Protein AF-I3VZI2-F1 (afdb_monomer_lite)

Sequence (62 aa):
MFTKSPKQKRRDALSKLINRGYRYVLLNEDKVFMAFWYEREAIPYKRRGMVLRSITELINEI

Foldseek 3Di:
DDDDDPLVVLLVVLVVCVVVQFFKFKDQPHDGPDTHNDPVVCVVVDDPRIDIDTSVVVNVVD

Organism: NCBI:txid1179814

Radius of gyration: 12.07 Å; chains: 1; bounding box: 22×20×39 Å

pLDDT: mean 88.23, std 8.33, range [53.03, 95.81]

Secondary structure (DSSP, 8-state):
-----HHHHHHHHHHHHHHTT--EEEEETTEEEEEESSHHHHGGG--TTEEEEEHHHHHHT-

Structure (mmCIF, N/CA/C/O backbone):
data_AF-I3VZI2-F1
#
_entry.id   AF-I3VZI2-F1
#
loop_
_atom_site.group_PDB
_atom_site.id
_atom_site.type_symbol
_atom_site.label_atom_id
_a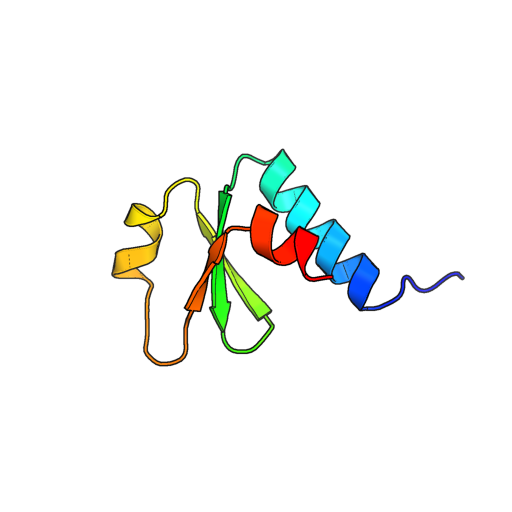tom_site.label_alt_id
_atom_site.label_comp_id
_atom_site.label_asym_id
_atom_site.label_entity_id
_atom_site.label_seq_id
_atom_site.pdbx_PDB_ins_code
_atom_site.Cartn_x
_atom_site.Cartn_y
_atom_site.Cartn_z
_atom_site.occupancy
_atom_site.B_iso_or_equiv
_atom_site.auth_seq_id
_atom_site.auth_comp_id
_atom_site.auth_asym_id
_atom_site.auth_atom_id
_atom_site.pdbx_PDB_model_num
ATOM 1 N N . MET A 1 1 ? -13.263 -2.000 26.504 1.00 58.88 1 MET A N 1
ATOM 2 C CA . MET A 1 1 ? -12.243 -2.116 25.434 1.00 58.88 1 MET A CA 1
ATOM 3 C C . MET A 1 1 ? -12.702 -1.294 24.236 1.00 58.88 1 MET A C 1
ATOM 5 O O . MET A 1 1 ? -13.724 -1.631 23.659 1.00 58.88 1 MET A O 1
ATOM 9 N N . PHE A 1 2 ? -12.010 -0.209 23.879 1.00 53.03 2 PHE A N 1
ATOM 10 C CA . PHE A 1 2 ? -12.360 0.595 22.701 1.00 53.03 2 PHE A CA 1
ATOM 11 C C . PHE A 1 2 ? -11.879 -0.114 21.430 1.00 53.03 2 PHE A C 1
ATOM 13 O O . PHE A 1 2 ? -10.700 -0.064 21.077 1.00 53.03 2 PHE A O 1
ATOM 20 N N . THR A 1 3 ? -12.772 -0.818 20.738 1.00 65.69 3 THR A N 1
ATOM 21 C CA . THR A 1 3 ? -12.469 -1.357 19.41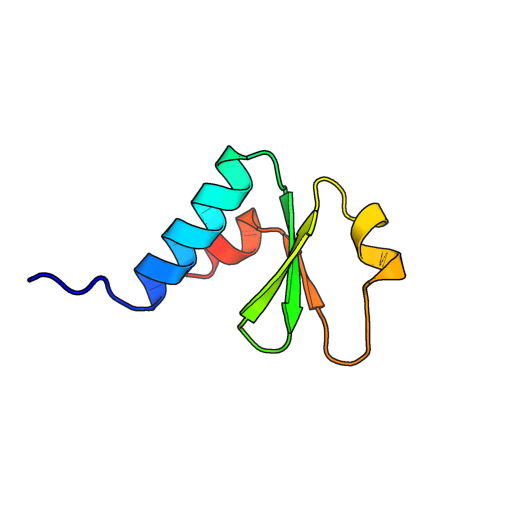0 1.00 65.69 3 THR A CA 1
ATOM 22 C C . THR A 1 3 ? -12.389 -0.202 18.420 1.00 65.69 3 THR A C 1
ATOM 24 O O . THR A 1 3 ? -13.402 0.419 18.113 1.00 65.69 3 THR A O 1
ATOM 27 N N . LYS A 1 4 ? -11.182 0.095 17.921 1.00 69.31 4 LYS A N 1
ATOM 28 C CA . LYS A 1 4 ? -10.969 1.101 16.868 1.00 69.31 4 LYS A CA 1
ATOM 29 C C . LYS A 1 4 ? -11.933 0.876 15.696 1.00 69.31 4 LYS A C 1
ATOM 31 O O . LYS A 1 4 ? -12.040 -0.256 15.211 1.00 69.31 4 LYS A O 1
ATOM 36 N N . SER A 1 5 ? -12.562 1.948 15.213 1.00 76.50 5 SER A N 1
ATOM 37 C CA . SER A 1 5 ? -13.418 1.923 14.024 1.00 76.50 5 SER A CA 1
ATOM 38 C C . SER A 1 5 ? -12.660 1.353 12.811 1.00 76.50 5 SER A C 1
ATOM 40 O O . SER A 1 5 ? -11.461 1.620 12.668 1.00 76.50 5 SER A O 1
ATOM 42 N N . PRO A 1 6 ? -13.315 0.599 11.906 1.00 80.62 6 PRO A N 1
ATOM 43 C CA . PRO A 1 6 ? -12.666 -0.021 10.744 1.00 80.62 6 PRO A CA 1
ATOM 44 C C . PRO A 1 6 ? -11.875 0.974 9.879 1.00 80.62 6 PRO A C 1
ATOM 46 O O . PRO A 1 6 ? -10.751 0.684 9.471 1.00 80.62 6 PRO A O 1
ATOM 49 N N . LYS A 1 7 ? -12.416 2.187 9.693 1.00 83.19 7 LYS A N 1
ATOM 50 C CA . LYS A 1 7 ? -11.748 3.303 9.002 1.00 83.19 7 LYS A CA 1
ATOM 51 C C . LYS A 1 7 ? -10.422 3.693 9.660 1.00 83.19 7 LYS A C 1
ATOM 53 O O . LYS A 1 7 ? -9.406 3.851 8.993 1.00 83.19 7 LYS A O 1
ATOM 58 N N . GLN A 1 8 ? -10.415 3.773 10.987 1.00 83.69 8 GLN A N 1
ATOM 59 C CA . GLN A 1 8 ? -9.249 4.182 11.763 1.00 83.69 8 GLN A CA 1
ATOM 60 C C . GLN A 1 8 ? -8.161 3.103 11.760 1.00 83.69 8 GLN A C 1
ATOM 62 O O . GLN A 1 8 ? -6.982 3.421 11.654 1.00 83.69 8 GLN A O 1
ATOM 67 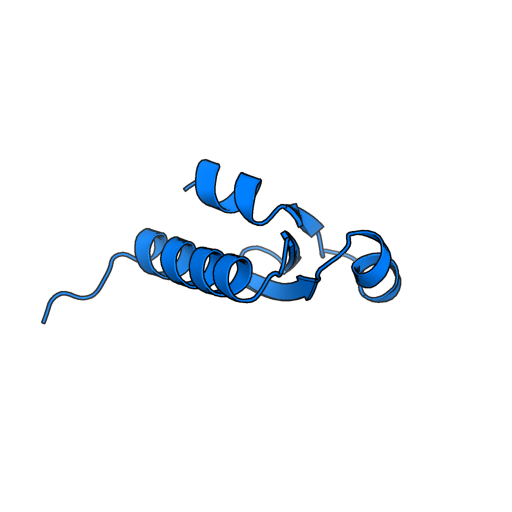N N . LYS A 1 9 ? -8.548 1.818 11.759 1.00 85.12 9 LYS A N 1
ATOM 68 C CA . LYS A 1 9 ? -7.607 0.705 11.546 1.00 85.12 9 LYS A CA 1
ATOM 69 C C . LYS A 1 9 ? -6.957 0.757 10.158 1.00 85.12 9 LYS A C 1
ATOM 71 O O . LYS A 1 9 ? -5.755 0.522 10.057 1.00 85.12 9 LYS A O 1
ATOM 76 N N . ARG A 1 10 ? -7.729 1.076 9.105 1.00 85.50 10 ARG A N 1
ATOM 77 C CA . ARG A 1 10 ? -7.211 1.228 7.730 1.00 85.50 10 ARG A CA 1
ATOM 78 C C . ARG A 1 10 ? -6.222 2.390 7.648 1.00 85.50 10 ARG A C 1
ATOM 80 O O . ARG A 1 10 ? -5.113 2.194 7.160 1.00 85.50 10 ARG A O 1
ATOM 87 N N . ARG A 1 11 ? -6.579 3.554 8.202 1.00 88.38 11 ARG A N 1
ATOM 88 C CA . ARG A 1 11 ? -5.689 4.722 8.269 1.00 88.38 11 ARG A CA 1
ATOM 89 C C . ARG A 1 11 ? -4.393 4.410 9.018 1.00 88.38 11 ARG A C 1
ATOM 91 O O . ARG A 1 11 ? -3.323 4.635 8.469 1.00 88.38 11 ARG A O 1
ATOM 98 N N . ASP A 1 12 ? -4.476 3.801 10.202 1.00 90.12 12 ASP A N 1
ATOM 99 C CA . ASP A 1 12 ? -3.295 3.408 10.985 1.00 90.12 12 ASP A CA 1
ATOM 100 C C . ASP A 1 12 ? -2.377 2.444 10.211 1.00 90.12 12 ASP A C 1
ATOM 102 O O . ASP A 1 12 ? -1.151 2.559 10.277 1.00 90.12 12 ASP A O 1
ATOM 106 N N . ALA A 1 13 ? -2.950 1.482 9.479 1.00 89.44 13 ALA A N 1
ATOM 107 C CA . ALA A 1 13 ? -2.183 0.539 8.667 1.00 89.44 13 ALA A CA 1
ATOM 108 C C . ALA A 1 13 ? -1.444 1.243 7.517 1.00 89.44 13 ALA A C 1
ATOM 110 O O . ALA A 1 13 ? -0.255 0.999 7.317 1.00 89.44 13 ALA A O 1
ATOM 111 N N . LEU A 1 14 ? -2.119 2.153 6.810 1.00 91.50 14 LEU A N 1
ATOM 112 C CA . LEU A 1 14 ? -1.522 2.954 5.739 1.00 91.50 14 LEU A CA 1
ATOM 113 C C . LEU A 1 14 ? -0.442 3.907 6.277 1.00 91.50 14 LEU A C 1
ATOM 115 O O . LEU A 1 14 ? 0.655 3.968 5.724 1.00 91.50 14 LEU A O 1
ATOM 119 N N . SER A 1 15 ? -0.685 4.576 7.407 1.00 92.31 15 SER A N 1
ATOM 120 C CA . SER A 1 15 ? 0.312 5.438 8.055 1.00 92.31 15 SER A CA 1
ATOM 121 C C . SER A 1 15 ? 1.555 4.663 8.504 1.00 92.31 15 SER A C 1
ATOM 123 O O . SER A 1 15 ? 2.671 5.159 8.364 1.00 92.31 15 SER A O 1
ATOM 125 N N . LYS A 1 16 ? 1.405 3.415 8.976 1.00 94.25 16 LYS A N 1
ATOM 126 C CA . LYS A 1 16 ? 2.555 2.542 9.274 1.00 94.25 16 LYS A CA 1
ATOM 127 C C . LYS A 1 16 ? 3.399 2.238 8.036 1.00 94.25 16 LYS A C 1
ATOM 129 O O . LYS A 1 16 ? 4.615 2.131 8.166 1.00 94.25 16 LYS A O 1
ATOM 134 N N . LEU A 1 17 ? 2.782 2.084 6.864 1.00 93.56 17 LEU A N 1
ATOM 135 C CA . LEU A 1 17 ? 3.507 1.861 5.611 1.00 93.56 17 LEU A CA 1
ATOM 136 C C . LEU A 1 17 ? 4.293 3.109 5.193 1.00 93.56 17 LEU A C 1
ATOM 138 O O . LEU A 1 17 ? 5.473 2.981 4.873 1.00 93.56 17 LEU A O 1
ATOM 142 N N . ILE A 1 18 ? 3.693 4.301 5.308 1.00 93.25 18 ILE A N 1
ATOM 143 C CA . ILE A 1 18 ? 4.395 5.577 5.075 1.00 93.25 18 ILE A CA 1
ATOM 144 C C . ILE A 1 18 ? 5.591 5.726 6.015 1.00 93.25 18 ILE A C 1
ATOM 146 O O . ILE A 1 18 ? 6.686 6.050 5.564 1.00 93.25 18 ILE A O 1
ATOM 150 N N . ASN A 1 19 ? 5.419 5.426 7.305 1.00 94.12 19 ASN A N 1
ATOM 151 C CA . ASN A 1 19 ? 6.509 5.514 8.283 1.00 94.12 19 ASN A CA 1
ATOM 152 C C . ASN A 1 19 ? 7.656 4.529 7.996 1.00 94.12 19 ASN A C 1
ATOM 154 O O . ASN A 1 19 ? 8.777 4.746 8.443 1.00 94.12 19 ASN A O 1
ATOM 158 N N . ARG A 1 20 ? 7.394 3.455 7.241 1.00 93.81 20 ARG A N 1
ATOM 159 C CA . ARG A 1 20 ? 8.410 2.512 6.738 1.00 93.81 20 ARG A CA 1
ATOM 160 C C . ARG A 1 20 ? 8.998 2.927 5.381 1.00 93.81 20 ARG A C 1
ATOM 162 O O . ARG A 1 20 ? 9.796 2.193 4.805 1.00 93.81 20 ARG A O 1
ATOM 169 N N . GLY A 1 21 ? 8.599 4.085 4.862 1.00 93.81 21 GLY A N 1
ATOM 170 C CA . GLY A 1 21 ? 9.079 4.674 3.616 1.00 93.81 21 GLY A CA 1
ATOM 171 C C . GLY A 1 21 ? 8.249 4.332 2.381 1.00 93.81 21 GLY A C 1
ATOM 172 O O . GLY A 1 21 ? 8.450 4.968 1.348 1.00 93.81 21 GLY A O 1
ATOM 173 N N . TYR A 1 22 ? 7.318 3.374 2.451 1.00 95.75 22 TYR A N 1
ATOM 174 C CA . TYR A 1 22 ? 6.483 3.003 1.305 1.00 95.75 22 TYR A CA 1
ATOM 175 C C . TYR A 1 22 ? 5.590 4.171 0.880 1.00 95.75 22 TYR A C 1
ATOM 177 O O . TYR A 1 22 ? 5.069 4.906 1.720 1.00 95.75 22 TYR A O 1
ATOM 185 N N . ARG A 1 23 ? 5.386 4.327 -0.430 1.00 94.94 23 ARG A N 1
ATOM 186 C CA . ARG A 1 23 ? 4.586 5.424 -1.001 1.00 94.94 23 ARG A CA 1
ATOM 187 C C . ARG A 1 23 ? 3.385 4.948 -1.801 1.00 94.94 23 ARG A C 1
ATOM 189 O O . ARG A 1 23 ? 2.395 5.669 -1.888 1.00 94.94 23 ARG A O 1
ATOM 196 N N . TYR A 1 24 ? 3.448 3.735 -2.335 1.00 95.56 24 TYR A N 1
ATOM 197 C CA . TYR A 1 24 ? 2.411 3.173 -3.189 1.00 95.56 24 TYR A CA 1
ATOM 198 C C . TYR A 1 24 ? 1.925 1.844 -2.633 1.00 95.56 24 TYR A C 1
ATOM 200 O O . TYR A 1 24 ? 2.690 1.100 -2.021 1.00 95.56 24 TYR A O 1
ATOM 208 N N . VAL A 1 25 ? 0.658 1.526 -2.869 1.00 94.69 25 VAL A N 1
ATOM 209 C CA . VAL A 1 25 ? 0.089 0.212 -2.574 1.00 94.69 25 VAL A CA 1
ATOM 210 C C . VAL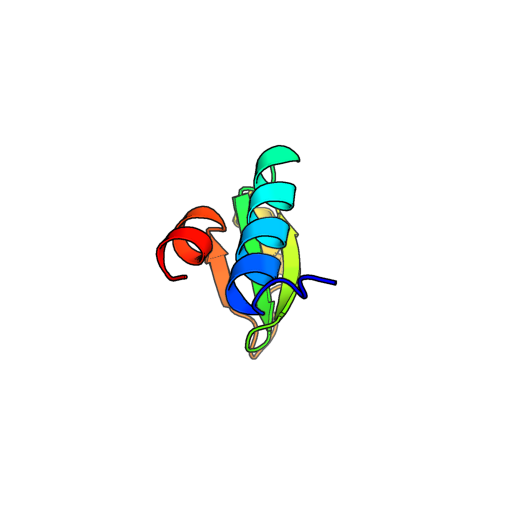 A 1 25 ? -0.687 -0.309 -3.766 1.00 94.69 25 VAL A C 1
ATOM 212 O O . VAL A 1 25 ? -1.420 0.426 -4.428 1.00 94.69 25 VAL A O 1
ATOM 215 N N . LEU A 1 26 ? -0.547 -1.604 -4.013 1.00 94.69 26 LEU A N 1
ATOM 216 C CA . LEU A 1 26 ? -1.460 -2.334 -4.869 1.00 94.69 26 LEU A CA 1
ATOM 217 C C . LEU A 1 26 ? -2.654 -2.758 -4.020 1.00 94.69 26 LEU A C 1
ATOM 219 O O . LEU A 1 26 ? -2.502 -3.469 -3.022 1.00 94.69 26 LEU A O 1
ATOM 223 N N . LEU A 1 27 ? -3.832 -2.317 -4.420 1.00 92.38 27 LEU A N 1
ATOM 224 C CA . LEU A 1 27 ? -5.095 -2.735 -3.846 1.00 92.38 27 LEU A CA 1
ATOM 225 C C . LEU A 1 27 ? -5.692 -3.846 -4.699 1.00 92.38 27 LEU A C 1
ATOM 227 O O . LEU A 1 27 ? -5.586 -3.818 -5.925 1.00 92.38 27 LEU A O 1
ATOM 231 N N . ASN A 1 28 ? -6.347 -4.794 -4.045 1.00 90.88 28 ASN A N 1
ATOM 232 C CA . ASN A 1 28 ? -7.322 -5.665 -4.680 1.00 90.88 28 ASN A CA 1
ATOM 233 C C . ASN A 1 28 ? -8.641 -5.471 -3.936 1.00 90.88 28 ASN A C 1
ATOM 235 O O . ASN A 1 28 ? -8.679 -5.651 -2.714 1.00 90.88 28 ASN A O 1
ATOM 239 N N . GLU A 1 29 ? -9.673 -5.040 -4.660 1.00 85.19 29 GLU A N 1
ATOM 240 C CA . GLU A 1 29 ? -10.914 -4.520 -4.081 1.00 85.19 29 GLU A CA 1
ATOM 241 C C . GLU A 1 29 ? -10.594 -3.389 -3.080 1.00 85.19 29 GLU A C 1
ATOM 243 O O . GLU A 1 29 ? -10.164 -2.310 -3.483 1.00 85.19 29 GLU A O 1
ATOM 248 N N . ASP A 1 30 ? -10.702 -3.656 -1.776 1.00 79.19 30 ASP A N 1
ATOM 249 C CA . ASP A 1 30 ? -10.428 -2.710 -0.686 1.00 79.19 30 ASP A CA 1
ATOM 250 C C . ASP A 1 30 ? -9.258 -3.112 0.223 1.00 79.19 30 ASP A C 1
ATOM 252 O O . ASP A 1 30 ? -8.970 -2.455 1.232 1.00 79.19 30 ASP A O 1
ATOM 256 N N . LYS A 1 31 ? -8.569 -4.207 -0.109 1.00 84.06 31 LYS A N 1
ATOM 257 C CA . LYS A 1 31 ? -7.474 -4.740 0.703 1.00 84.06 31 LYS A CA 1
ATOM 258 C C . LYS A 1 31 ? -6.132 -4.377 0.088 1.00 84.06 31 LYS A C 1
ATOM 260 O O . LYS A 1 31 ? -5.903 -4.554 -1.107 1.00 84.06 31 LYS A O 1
ATOM 265 N N . VAL A 1 32 ? -5.220 -3.909 0.937 1.00 88.56 32 VAL A N 1
ATOM 266 C CA . VAL A 1 32 ? -3.814 -3.725 0.566 1.00 88.56 32 VAL A CA 1
ATOM 267 C C . VAL A 1 32 ? -3.203 -5.097 0.325 1.00 88.56 32 VAL A C 1
ATOM 269 O O . VAL A 1 32 ? -3.103 -5.903 1.247 1.00 88.56 32 VAL A O 1
ATOM 272 N N . PHE A 1 33 ? -2.809 -5.352 -0.919 1.00 89.44 33 PHE A N 1
ATOM 273 C CA . PHE A 1 33 ? -2.132 -6.578 -1.317 1.00 89.44 33 PHE A CA 1
ATOM 274 C C . PHE A 1 33 ? -0.620 -6.462 -1.097 1.00 89.44 33 PHE A C 1
ATOM 276 O O . PHE A 1 33 ? -0.013 -7.345 -0.499 1.00 89.44 33 PHE A O 1
ATOM 283 N N . MET A 1 34 ? -0.011 -5.359 -1.548 1.00 93.06 34 MET A N 1
ATOM 284 C CA . MET A 1 34 ? 1.436 -5.137 -1.444 1.00 93.06 34 MET A CA 1
ATOM 285 C C . MET A 1 34 ? 1.770 -3.643 -1.433 1.00 93.06 34 MET A C 1
ATOM 287 O O . MET A 1 34 ? 1.022 -2.851 -2.005 1.00 93.06 34 MET A O 1
ATOM 291 N N . ALA A 1 35 ? 2.876 -3.261 -0.792 1.00 94.44 35 ALA A N 1
ATOM 292 C CA . ALA A 1 35 ? 3.350 -1.880 -0.700 1.00 94.44 35 ALA A CA 1
ATOM 293 C C . ALA A 1 35 ? 4.713 -1.721 -1.384 1.00 94.44 35 ALA A C 1
ATOM 295 O O . ALA A 1 35 ? 5.545 -2.623 -1.324 1.00 94.44 35 ALA A O 1
ATOM 296 N N . PHE A 1 36 ? 4.934 -0.565 -2.004 1.00 95.81 36 PHE A N 1
ATOM 297 C CA . PHE A 1 36 ? 6.103 -0.269 -2.827 1.00 95.81 36 PHE A CA 1
ATOM 298 C C . PHE A 1 36 ? 6.659 1.118 -2.510 1.00 95.81 36 PHE A C 1
ATOM 300 O O . PHE A 1 36 ? 5.919 2.033 -2.118 1.00 95.81 36 PHE A O 1
ATOM 307 N N . TRP A 1 37 ? 7.972 1.278 -2.666 1.00 94.62 37 TRP A N 1
ATOM 308 C CA . TRP A 1 37 ? 8.622 2.580 -2.533 1.00 94.62 37 TRP A CA 1
ATOM 309 C C . TRP A 1 37 ? 8.367 3.435 -3.770 1.00 94.62 37 TRP A C 1
ATOM 311 O O . TRP A 1 37 ? 8.090 4.629 -3.645 1.00 94.62 37 TRP A O 1
ATOM 321 N N . TYR A 1 38 ? 8.383 2.807 -4.947 1.00 94.25 38 TYR A N 1
ATOM 322 C CA . TYR A 1 38 ? 8.208 3.471 -6.234 1.00 94.25 38 TYR A CA 1
ATOM 323 C C . TYR A 1 38 ? 7.092 2.831 -7.059 1.00 94.25 38 TYR A C 1
ATOM 325 O O . TYR A 1 38 ? 6.887 1.620 -7.030 1.00 94.25 38 TYR A O 1
ATOM 333 N N . GLU A 1 39 ? 6.423 3.637 -7.883 1.00 91.25 39 GLU A N 1
ATOM 334 C CA . GLU A 1 39 ? 5.340 3.173 -8.758 1.00 91.25 39 GLU A CA 1
ATOM 335 C C . GLU A 1 39 ? 5.800 2.068 -9.725 1.00 91.25 39 GLU A C 1
ATOM 337 O O . GLU A 1 39 ? 5.119 1.061 -9.914 1.00 91.25 39 GLU A O 1
ATOM 342 N N . ARG A 1 40 ? 7.013 2.209 -10.276 1.00 92.25 40 ARG A N 1
ATOM 343 C CA . ARG A 1 40 ? 7.602 1.246 -11.220 1.00 92.25 40 ARG A CA 1
ATOM 344 C C . ARG A 1 40 ? 7.756 -0.166 -10.652 1.00 92.25 40 ARG A C 1
ATOM 346 O O . ARG A 1 40 ? 7.680 -1.129 -11.406 1.00 92.25 40 ARG A O 1
ATOM 353 N N . GLU A 1 41 ? 7.959 -0.295 -9.339 1.00 90.50 41 GLU A N 1
ATOM 354 C CA . GLU A 1 41 ? 8.115 -1.599 -8.681 1.00 90.50 41 GLU A CA 1
ATOM 355 C C . GLU A 1 41 ? 6.805 -2.383 -8.676 1.00 90.50 41 GLU A C 1
ATOM 357 O O . GLU A 1 41 ? 6.826 -3.608 -8.649 1.00 90.50 41 GLU A O 1
ATOM 362 N N . ALA A 1 42 ? 5.669 -1.684 -8.746 1.00 89.25 42 ALA A N 1
ATOM 363 C CA . ALA A 1 42 ? 4.345 -2.285 -8.730 1.00 89.25 42 ALA A CA 1
ATOM 364 C C . ALA A 1 42 ? 3.895 -2.807 -10.105 1.00 89.25 42 ALA A C 1
ATOM 366 O O . ALA A 1 42 ? 3.020 -3.671 -10.165 1.00 89.25 42 ALA A O 1
ATOM 367 N N . ILE A 1 43 ? 4.490 -2.318 -11.202 1.00 87.75 43 ILE A N 1
ATOM 368 C CA . ILE A 1 43 ? 4.153 -2.699 -12.586 1.00 87.75 43 ILE A CA 1
ATOM 369 C C . ILE A 1 43 ? 4.130 -4.225 -12.794 1.00 87.75 43 ILE A C 1
ATOM 371 O O . ILE A 1 43 ? 3.100 -4.723 -13.249 1.00 87.75 43 ILE A O 1
ATOM 375 N N . PRO A 1 44 ? 5.179 -4.998 -12.437 1.00 91.00 44 PRO A N 1
ATOM 376 C CA . PRO A 1 44 ? 5.178 -6.451 -12.648 1.00 91.00 44 PRO A CA 1
ATOM 377 C C . PRO A 1 44 ? 4.145 -7.197 -11.791 1.00 91.00 44 PRO A C 1
ATOM 379 O O . PRO A 1 44 ? 3.761 -8.318 -12.117 1.00 91.00 44 PRO A O 1
ATOM 382 N N . TYR A 1 45 ? 3.673 -6.586 -10.702 1.00 88.62 45 TYR A N 1
ATOM 383 C CA . TYR A 1 45 ? 2.685 -7.183 -9.801 1.00 88.62 45 TYR A CA 1
ATOM 384 C C . TYR A 1 45 ? 1.249 -6.782 -10.139 1.00 88.62 45 TYR A C 1
ATOM 386 O O . TYR A 1 45 ? 0.312 -7.330 -9.557 1.00 88.62 45 TYR A O 1
ATOM 394 N N . LYS A 1 46 ? 1.051 -5.851 -11.079 1.00 87.00 46 LYS A N 1
ATOM 395 C CA . LYS A 1 46 ? -0.272 -5.383 -11.483 1.00 87.00 46 LYS A CA 1
ATOM 396 C C . LYS A 1 46 ? -0.995 -6.482 -12.263 1.00 87.00 46 LYS A C 1
ATOM 398 O O . LYS A 1 46 ? -0.691 -6.755 -13.420 1.00 87.00 46 LYS A O 1
ATOM 403 N N . ARG A 1 47 ? -1.977 -7.112 -11.616 1.00 86.12 47 ARG A N 1
ATOM 404 C CA . ARG A 1 47 ? -2.863 -8.114 -12.228 1.00 86.12 47 ARG A CA 1
ATOM 405 C C . ARG A 1 47 ? -4.252 -7.536 -12.488 1.00 86.12 47 ARG A C 1
ATOM 407 O O . ARG A 1 47 ? -4.597 -6.451 -12.023 1.00 86.12 47 ARG A O 1
ATOM 414 N N . ARG A 1 48 ? -5.068 -8.278 -13.239 1.00 85.19 48 ARG A N 1
ATOM 415 C CA . ARG A 1 48 ? -6.469 -7.924 -13.507 1.00 85.19 48 ARG A CA 1
ATOM 416 C C . ARG A 1 48 ? -7.225 -7.762 -12.178 1.00 85.19 48 ARG A C 1
ATOM 418 O O . ARG A 1 48 ? -7.125 -8.632 -11.320 1.00 85.19 48 ARG A O 1
ATOM 425 N N . GLY A 1 49 ? -7.936 -6.646 -12.010 1.00 85.44 49 GLY A N 1
ATOM 426 C CA . GLY A 1 49 ? -8.651 -6.307 -10.769 1.00 85.44 49 GLY A CA 1
ATOM 427 C C . GLY A 1 49 ? -7.805 -5.617 -9.690 1.00 85.44 49 GLY A C 1
ATOM 428 O O . GLY A 1 49 ? -8.358 -5.170 -8.692 1.00 85.44 49 GLY A O 1
ATOM 429 N N . MET A 1 50 ? -6.488 -5.477 -9.890 1.00 92.38 50 MET A N 1
ATOM 430 C CA . MET A 1 50 ? -5.623 -4.753 -8.961 1.00 92.38 50 MET A CA 1
ATOM 431 C C . MET A 1 50 ? -5.423 -3.300 -9.393 1.00 92.38 50 MET A C 1
ATOM 433 O O . MET A 1 50 ? -5.149 -3.011 -10.562 1.00 92.38 50 MET A O 1
ATOM 437 N N . VAL A 1 51 ? -5.509 -2.384 -8.431 1.00 92.25 51 VAL A N 1
ATOM 438 C CA . VAL A 1 51 ? -5.350 -0.945 -8.656 1.00 92.25 51 VAL A CA 1
ATOM 439 C C . VAL A 1 51 ? -4.167 -0.446 -7.844 1.00 92.25 51 VAL A C 1
ATOM 441 O O . VAL A 1 51 ? -4.110 -0.619 -6.630 1.00 92.25 51 VAL A O 1
ATOM 444 N N . LEU A 1 52 ? -3.210 0.177 -8.520 1.00 94.00 52 LEU A N 1
ATOM 445 C CA . LEU A 1 52 ? -2.108 0.867 -7.866 1.00 94.00 52 LEU A CA 1
ATOM 446 C C . LEU A 1 52 ? -2.588 2.247 -7.420 1.00 94.00 52 LEU A C 1
ATOM 448 O O . LEU A 1 52 ? -3.152 2.987 -8.226 1.00 94.00 52 LEU A O 1
ATOM 452 N N . ARG A 1 53 ? -2.377 2.582 -6.149 1.00 93.50 53 ARG A N 1
ATOM 453 C CA . ARG A 1 53 ? -2.764 3.872 -5.566 1.00 93.50 53 ARG A CA 1
ATOM 454 C C . ARG A 1 53 ? -1.655 4.413 -4.674 1.00 93.50 53 ARG A C 1
ATOM 456 O O . ARG A 1 53 ? -0.899 3.650 -4.066 1.00 93.50 53 ARG A O 1
ATOM 463 N N . SER A 1 54 ? -1.580 5.736 -4.579 1.00 94.31 54 SER A N 1
ATOM 464 C CA . SER A 1 54 ? -0.726 6.406 -3.601 1.00 94.31 54 SER A CA 1
ATOM 465 C C . SER A 1 54 ? -1.289 6.200 -2.196 1.00 94.31 54 SER A C 1
ATOM 467 O O . SER A 1 54 ? -2.488 6.350 -1.962 1.00 94.31 54 SER A O 1
ATOM 469 N N . ILE A 1 55 ? -0.423 5.876 -1.236 1.00 93.19 55 ILE A N 1
ATOM 470 C CA . ILE A 1 55 ? -0.838 5.703 0.161 1.00 93.19 55 ILE A CA 1
ATOM 471 C C . ILE A 1 55 ? -1.356 7.029 0.732 1.00 93.19 55 ILE A C 1
ATOM 473 O O . ILE A 1 55 ? -2.324 7.034 1.488 1.00 93.19 55 ILE A O 1
ATOM 477 N N . THR A 1 56 ? -0.753 8.154 0.341 1.00 92.12 56 THR A N 1
ATOM 478 C CA . THR A 1 56 ? -1.172 9.490 0.784 1.00 92.12 56 THR A CA 1
ATOM 479 C C . THR A 1 56 ? -2.574 9.830 0.285 1.00 92.12 56 THR A C 1
ATOM 481 O O . THR A 1 56 ? -3.391 10.318 1.059 1.00 92.12 56 THR A O 1
ATOM 484 N N . GLU A 1 57 ? -2.881 9.521 -0.979 1.00 92.19 57 GLU A N 1
ATOM 485 C CA . GLU A 1 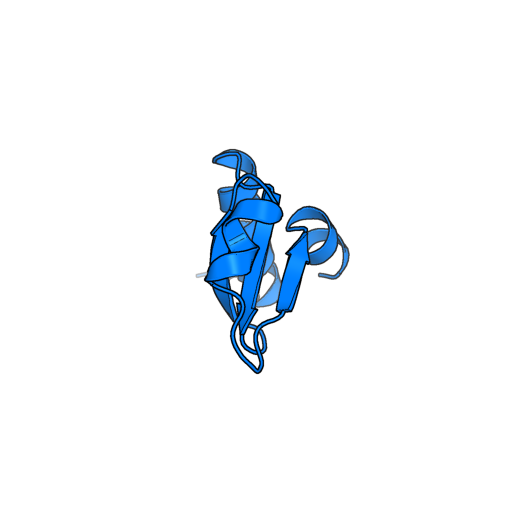57 ? -4.234 9.696 -1.527 1.00 92.19 57 GLU A CA 1
ATOM 486 C C . GLU A 1 57 ? -5.250 8.852 -0.759 1.00 92.19 57 GLU A C 1
ATOM 488 O O . GLU A 1 57 ? -6.277 9.367 -0.330 1.00 92.19 57 GLU A O 1
ATOM 493 N N . LEU A 1 58 ? -4.929 7.579 -0.506 1.00 90.81 58 LEU A N 1
ATOM 494 C CA . LEU A 1 58 ? -5.816 6.675 0.227 1.00 90.81 58 LEU A CA 1
ATOM 495 C C . LEU A 1 58 ? -6.076 7.120 1.666 1.00 90.81 58 LEU A C 1
ATOM 497 O O . LEU A 1 58 ? -7.140 6.834 2.199 1.00 90.81 58 LEU A O 1
ATOM 501 N N . ILE A 1 59 ? -5.118 7.780 2.319 1.00 89.06 59 ILE A N 1
ATOM 502 C CA . ILE A 1 59 ? -5.324 8.338 3.662 1.00 89.06 59 ILE A CA 1
ATOM 503 C C . ILE A 1 59 ? -6.245 9.560 3.610 1.00 89.06 59 ILE A C 1
ATOM 505 O O . ILE A 1 59 ? -7.058 9.724 4.516 1.00 89.06 59 ILE A O 1
ATOM 509 N N . ASN A 1 60 ? -6.125 10.395 2.576 1.00 89.56 60 ASN A N 1
ATOM 510 C CA . ASN A 1 60 ? -6.944 11.598 2.410 1.00 89.56 60 ASN A CA 1
ATOM 511 C C . ASN A 1 60 ? -8.405 11.282 2.041 1.00 89.56 60 ASN A C 1
ATOM 513 O O . ASN A 1 60 ? -9.279 12.108 2.286 1.00 89.56 60 ASN A O 1
ATOM 517 N N . GLU A 1 61 ? -8.674 10.102 1.477 1.00 86.19 61 GLU A N 1
ATOM 518 C CA . GLU A 1 61 ? -10.025 9.624 1.138 1.00 86.19 61 GLU A CA 1
ATOM 519 C C . GLU A 1 61 ? -10.801 9.003 2.324 1.00 86.19 61 GLU A C 1
ATOM 521 O O . GLU A 1 61 ? -11.983 8.690 2.174 1.00 86.19 61 GLU A O 1
ATOM 526 N N . ILE A 1 62 ? -10.163 8.791 3.488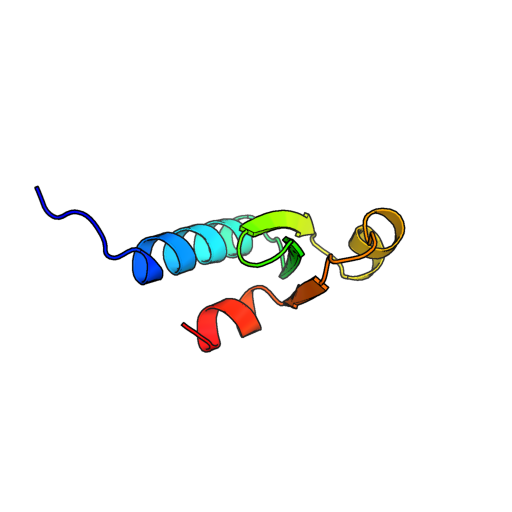 1.00 82.75 62 ILE A N 1
ATOM 527 C CA . ILE A 1 62 ? -10.762 8.137 4.678 1.00 82.75 62 ILE A CA 1
ATOM 528 C C . ILE A 1 62 ? -11.385 9.149 5.639 1.00 82.75 62 ILE A C 1
ATOM 530 O O . ILE A 1 62 ? -12.543 8.884 6.059 1.00 82.75 62 ILE A O 1
#